Protein AF-A0AAW2QSK2-F1 (afdb_monomer)

InterPro domains:
  IPR001764 Glycoside hydrolase, family 3, N-terminal [PF00933] (17-84)
  IPR001764 Glycoside hydrolase, family 3, N-terminal [PR00133] (34-50)
  IPR001764 Glycoside hydrolase, family 3, N-terminal [PR00133] (58-77)
  IPR017853 Glycoside hydrolase superfamily [SSF51445] (13-89)
  IPR036962 Glycoside hydrolase, family 3, N-terminal domain superfamily [G3DSA:3.20.20.300] (2-136)
  IPR051915 Cellulose Degradation Glycosyl Hydrolase 3 [PTHR30620] (4-136)

Nearest PDB structures (foldseek):
  6jgo-assembly1_A  TM=9.204E-01  e=2.085E-09  Hordeum vulgare subsp. vulgare
  6lbv-assembly1_A  TM=9.121E-01  e=2.223E-09  Hordeum vulgare subsp. vulgare
  6jg2-assembly1_A  TM=9.121E-01  e=2.694E-09  Hordeum vulgare subsp. vulgare
  6l1j-assembly1_A  TM=9.221E-01  e=5.454E-09  Hordeum vulgare subsp. vulgare
  5m6g-assembly1_A  TM=8.898E-01  e=5.844E-08  Saccharopolyspora erythraea D

Structure (mmCIF, N/CA/C/O backbone):
data_AF-A0AAW2QSK2-F1
#
_entry.id   AF-A0AAW2QSK2-F1
#
loop_
_atom_site.group_PDB
_atom_site.id
_atom_site.type_symbol
_atom_site.label_atom_id
_atom_site.label_alt_id
_atom_site.label_comp_id
_atom_site.label_asym_id
_atom_site.label_entity_id
_atom_site.label_seq_id
_atom_site.pdbx_PDB_ins_code
_atom_site.Cartn_x
_atom_site.Cartn_y
_atom_site.Cartn_z
_atom_site.occupancy
_atom_site.B_iso_or_equiv
_atom_site.auth_seq_id
_atom_site.auth_comp_id
_atom_site.auth_asym_id
_atom_site.auth_atom_id
_atom_site.pdbx_PDB_model_num
ATOM 1 N N . GLU A 1 1 ? 16.208 -9.896 9.931 1.00 27.80 1 GLU A N 1
ATOM 2 C CA . GLU A 1 1 ? 15.020 -9.063 10.198 1.00 27.80 1 GLU A CA 1
ATOM 3 C C . GLU A 1 1 ? 15.135 -7.826 9.311 1.00 27.80 1 GLU A C 1
ATOM 5 O O . GLU A 1 1 ? 16.105 -7.095 9.453 1.00 27.80 1 GLU A O 1
ATOM 10 N N . SER A 1 2 ? 14.300 -7.690 8.275 1.00 33.09 2 SER A N 1
ATOM 11 C CA . SER A 1 2 ? 14.409 -6.586 7.307 1.00 33.09 2 SER A CA 1
ATOM 12 C C . SER A 1 2 ? 13.851 -5.306 7.929 1.00 33.09 2 SER A C 1
ATOM 14 O O . SER A 1 2 ? 12.651 -5.226 8.189 1.00 33.09 2 SER A O 1
ATOM 16 N N . THR A 1 3 ? 14.699 -4.303 8.134 1.00 43.12 3 THR A N 1
ATOM 17 C CA . THR A 1 3 ? 14.392 -2.978 8.714 1.00 43.12 3 THR A CA 1
ATOM 18 C C . THR A 1 3 ? 13.518 -2.077 7.822 1.00 43.12 3 THR A C 1
ATOM 20 O O . THR A 1 3 ? 13.499 -0.862 7.992 1.00 43.12 3 THR A O 1
ATOM 23 N N . GLU A 1 4 ? 12.828 -2.658 6.843 1.00 50.03 4 GLU A N 1
ATOM 24 C CA . GLU A 1 4 ? 12.047 -1.968 5.802 1.00 50.03 4 GLU A CA 1
ATOM 25 C C . GLU A 1 4 ? 10.538 -2.008 6.056 1.00 50.03 4 GLU A C 1
ATOM 27 O O . GLU A 1 4 ? 9.769 -1.363 5.354 1.00 50.03 4 GLU A O 1
ATOM 32 N N . ARG A 1 5 ? 10.108 -2.789 7.050 1.00 55.19 5 ARG A N 1
ATOM 33 C CA . ARG A 1 5 ? 8.699 -3.019 7.365 1.00 55.19 5 ARG A CA 1
ATOM 34 C C . ARG A 1 5 ? 8.312 -2.189 8.582 1.00 55.19 5 ARG A C 1
ATOM 36 O O . ARG A 1 5 ? 8.619 -2.581 9.706 1.00 55.19 5 ARG A O 1
ATOM 43 N N . GLY A 1 6 ? 7.656 -1.051 8.373 1.00 53.38 6 GLY A N 1
ATOM 44 C CA . GLY A 1 6 ? 7.002 -0.305 9.448 1.00 53.38 6 GLY A CA 1
ATOM 45 C C . GLY A 1 6 ? 5.566 -0.773 9.686 1.00 53.38 6 GLY A C 1
ATOM 46 O O . GLY A 1 6 ? 4.867 -1.193 8.760 1.00 53.38 6 GLY A O 1
ATOM 47 N N . GLY A 1 7 ? 5.132 -0.689 10.946 1.00 58.47 7 GLY A N 1
ATOM 48 C CA . GLY A 1 7 ? 3.779 -1.029 11.397 1.00 58.47 7 GLY A CA 1
ATOM 49 C C . GLY A 1 7 ? 3.680 -2.361 12.150 1.00 58.47 7 GLY A C 1
ATOM 50 O O . GLY A 1 7 ? 4.372 -3.335 11.847 1.00 58.47 7 GLY A O 1
ATOM 51 N N . SER A 1 8 ? 2.797 -2.409 13.151 1.00 69.31 8 SER A N 1
ATOM 52 C CA . SER A 1 8 ? 2.495 -3.633 13.902 1.00 69.31 8 SER A CA 1
ATOM 53 C C . SER A 1 8 ? 1.685 -4.593 13.029 1.00 69.31 8 SER A C 1
ATOM 55 O O . SER A 1 8 ? 0.480 -4.413 12.864 1.00 69.31 8 SER A O 1
ATOM 57 N N . LYS A 1 9 ? 2.349 -5.605 12.460 1.00 77.56 9 LYS A N 1
ATOM 58 C CA . LYS A 1 9 ? 1.703 -6.686 11.695 1.00 77.56 9 LYS A CA 1
ATOM 59 C C . LYS A 1 9 ? 0.804 -7.557 12.595 1.00 77.56 9 LYS A C 1
ATOM 61 O O . LYS A 1 9 ? 1.161 -7.743 13.758 1.00 77.56 9 LYS A O 1
ATOM 66 N N . PRO A 1 10 ? -0.288 -8.150 12.068 1.00 80.62 10 PRO A N 1
ATOM 67 C CA . PRO A 1 10 ? -1.148 -9.045 12.847 1.00 80.62 10 PRO A CA 1
ATOM 68 C C . PRO A 1 10 ? -0.371 -10.250 13.399 1.00 80.62 10 PRO A C 1
ATOM 70 O O . PRO A 1 10 ? -0.374 -10.515 14.597 1.00 80.62 10 PRO A O 1
ATOM 73 N N . PHE A 1 11 ? 0.319 -10.969 12.509 1.00 85.62 11 PHE A N 1
ATOM 74 C CA . PHE A 1 11 ? 1.171 -12.123 12.800 1.00 85.62 11 PHE A CA 1
ATOM 75 C C . PHE A 1 11 ? 2.048 -12.443 11.572 1.00 85.62 11 PHE A C 1
ATOM 77 O O . PHE A 1 11 ? 2.041 -11.721 10.571 1.00 85.62 11 PHE A O 1
ATOM 84 N N . GLU A 1 12 ? 2.868 -13.491 11.650 1.00 84.62 12 GLU A N 1
ATOM 85 C CA . GLU A 1 12 ? 3.751 -13.901 10.554 1.00 84.62 12 GLU A CA 1
ATOM 86 C C . GLU A 1 12 ? 2.973 -14.479 9.360 1.00 84.62 12 GLU A C 1
ATOM 88 O O . GLU A 1 12 ? 2.055 -15.270 9.532 1.00 84.62 12 GLU A O 1
ATOM 93 N N . ASN A 1 13 ? 3.355 -14.102 8.135 1.00 85.69 13 ASN A N 1
ATOM 94 C CA . ASN A 1 13 ? 2.694 -14.526 6.892 1.00 85.69 13 ASN A CA 1
ATOM 95 C C . ASN A 1 13 ? 1.191 -14.175 6.796 1.00 85.69 13 ASN A C 1
ATOM 97 O O . ASN A 1 13 ? 0.440 -14.848 6.090 1.00 85.69 13 ASN A O 1
ATOM 101 N N . ALA A 1 14 ? 0.761 -13.103 7.471 1.00 85.69 14 ALA A N 1
ATOM 102 C CA . ALA A 1 14 ? -0.602 -12.583 7.389 1.00 85.69 14 ALA A CA 1
ATOM 103 C C . ALA A 1 14 ? -0.971 -12.161 5.953 1.00 85.69 14 ALA A C 1
ATOM 105 O O . ALA A 1 14 ? -0.238 -11.404 5.300 1.00 85.69 14 ALA A O 1
ATOM 106 N N . LYS A 1 15 ? -2.120 -12.640 5.471 1.00 87.81 15 LYS A N 1
ATOM 107 C CA . LYS A 1 15 ? -2.696 -12.318 4.158 1.00 87.81 15 LYS A CA 1
ATOM 108 C C . LYS A 1 15 ? -3.524 -11.036 4.235 1.00 87.81 15 LYS A C 1
ATOM 110 O O . LYS A 1 15 ? -3.836 -10.549 5.317 1.00 87.81 15 LYS A O 1
ATOM 115 N N . SER A 1 16 ? -3.947 -10.508 3.086 1.00 85.00 16 SER A N 1
ATOM 116 C CA . SER A 1 16 ? -4.726 -9.260 3.022 1.00 85.00 16 SER A CA 1
ATOM 117 C C . SER A 1 16 ? -5.992 -9.278 3.888 1.00 85.00 16 SER A C 1
ATOM 119 O O . SER A 1 16 ? -6.336 -8.256 4.471 1.00 85.00 16 SER A O 1
ATOM 121 N N . ALA A 1 17 ? -6.672 -10.426 3.992 1.00 86.69 17 ALA A N 1
ATOM 122 C CA . ALA A 1 17 ? -7.870 -10.570 4.821 1.00 86.69 17 ALA A CA 1
ATOM 123 C C . ALA A 1 17 ? -7.563 -10.409 6.319 1.00 86.69 17 ALA A C 1
ATOM 125 O O . ALA A 1 17 ? -8.265 -9.678 7.004 1.00 86.69 17 ALA A O 1
ATOM 126 N N . ASP A 1 18 ? -6.460 -10.991 6.798 1.00 89.19 18 ASP A N 1
ATOM 127 C CA . ASP A 1 18 ? -6.052 -10.896 8.205 1.00 89.19 18 ASP A CA 1
ATOM 128 C C . ASP A 1 18 ? -5.717 -9.447 8.600 1.00 89.19 18 ASP A C 1
ATOM 130 O O . ASP A 1 18 ? -6.012 -8.992 9.706 1.00 89.19 18 ASP A O 1
ATOM 134 N N . TRP A 1 19 ? -5.115 -8.695 7.672 1.00 87.44 19 TRP A N 1
ATOM 135 C CA . TRP A 1 19 ? -4.877 -7.262 7.841 1.00 87.44 19 TRP A CA 1
ATOM 136 C C . TRP A 1 19 ? -6.182 -6.465 7.887 1.00 87.44 19 TRP A C 1
ATOM 138 O O . TRP A 1 19 ? -6.308 -5.569 8.722 1.00 87.44 19 TRP A O 1
ATOM 148 N N . ALA A 1 20 ? -7.145 -6.787 7.020 1.00 86.75 20 ALA A N 1
ATOM 149 C CA . ALA A 1 20 ? -8.450 -6.134 7.010 1.00 86.75 20 ALA A CA 1
ATOM 150 C C . ALA A 1 20 ? -9.205 -6.372 8.325 1.00 86.75 20 ALA A C 1
ATOM 152 O O . ALA A 1 20 ? -9.654 -5.407 8.936 1.00 86.75 20 ALA A O 1
ATOM 153 N N . ASP A 1 21 ? -9.246 -7.614 8.814 1.00 89.62 21 ASP A N 1
ATOM 154 C CA . ASP A 1 21 ? -9.919 -7.967 10.069 1.00 89.62 21 ASP A CA 1
ATOM 155 C C . ASP A 1 21 ? -9.300 -7.243 11.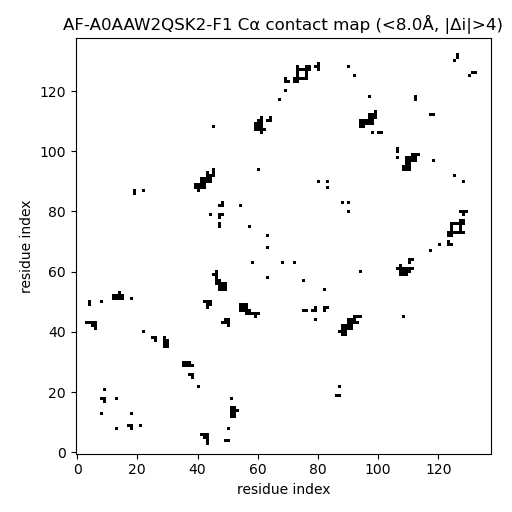277 1.00 89.62 21 ASP A C 1
ATOM 157 O O . ASP A 1 21 ? -10.013 -6.725 12.141 1.00 89.62 21 ASP A O 1
ATOM 161 N N . MET A 1 22 ? -7.966 -7.148 11.324 1.00 89.88 22 MET A N 1
ATOM 162 C CA . MET A 1 22 ? -7.259 -6.392 12.363 1.00 89.88 22 MET A CA 1
ATOM 163 C C . MET A 1 22 ? -7.629 -4.900 12.329 1.00 89.88 22 MET A C 1
ATOM 165 O O . MET A 1 22 ? -7.931 -4.309 13.370 1.00 89.88 22 MET A O 1
ATOM 169 N N . ILE A 1 23 ? -7.602 -4.284 11.143 1.00 88.00 23 ILE A N 1
ATOM 170 C CA . ILE A 1 23 ? -7.904 -2.857 10.970 1.00 88.0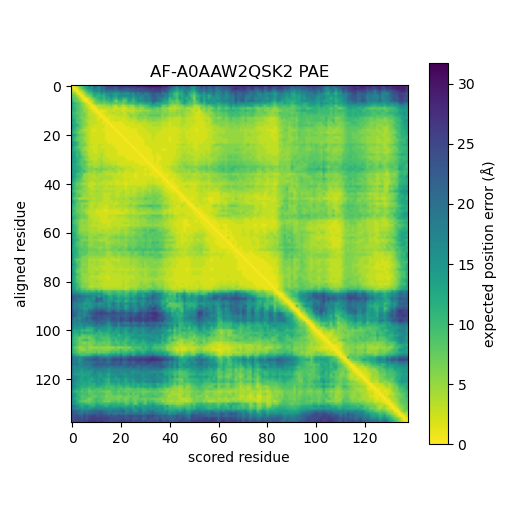0 23 ILE A CA 1
ATOM 171 C C . ILE A 1 23 ? -9.373 -2.577 11.297 1.00 88.00 23 ILE A C 1
ATOM 173 O O . ILE A 1 23 ? -9.654 -1.613 12.007 1.00 88.00 23 ILE A O 1
ATOM 177 N N . ASP A 1 24 ? -10.297 -3.430 10.856 1.00 89.50 24 ASP A N 1
ATOM 178 C CA . ASP A 1 24 ? -11.724 -3.317 11.163 1.00 89.50 24 ASP A CA 1
ATOM 179 C C . ASP A 1 24 ? -11.979 -3.413 12.675 1.00 89.50 24 ASP A C 1
ATOM 181 O O . ASP A 1 24 ? -12.782 -2.651 13.221 1.00 89.50 24 ASP A O 1
ATOM 185 N N . GLY A 1 25 ? -11.240 -4.274 13.383 1.00 91.31 25 GLY A N 1
ATOM 186 C CA . GLY A 1 25 ? -11.257 -4.339 14.845 1.00 91.31 25 GLY A CA 1
ATOM 187 C C . GLY A 1 25 ? -10.841 -3.019 15.503 1.00 91.31 25 GLY A C 1
ATOM 188 O O . GLY A 1 25 ? -11.538 -2.521 16.393 1.00 91.31 25 GLY A O 1
ATOM 189 N N . PHE A 1 26 ? -9.748 -2.408 15.037 1.00 90.31 26 PHE A N 1
ATOM 190 C CA . PHE A 1 26 ? -9.303 -1.108 15.545 1.00 90.31 26 PHE A CA 1
ATOM 191 C C . PHE A 1 26 ? -10.280 0.024 15.211 1.00 90.31 26 PHE A C 1
ATOM 193 O O . PHE A 1 26 ? -10.550 0.870 16.066 1.00 90.31 26 PHE A O 1
ATOM 200 N N . GLN A 1 27 ? -10.846 0.033 14.002 1.00 91.00 27 GLN A N 1
ATOM 201 C CA . GLN A 1 27 ? -11.853 1.018 13.604 1.00 91.00 27 GLN A CA 1
ATOM 202 C C . GLN A 1 27 ? -13.102 0.913 14.470 1.00 91.00 27 GLN A C 1
ATOM 204 O O . GLN A 1 27 ? -13.596 1.925 14.964 1.00 91.00 27 GLN A O 1
ATOM 209 N N . LYS A 1 28 ? -13.593 -0.306 14.713 1.00 93.19 28 LYS A N 1
ATOM 210 C CA . LYS A 1 28 ? -14.756 -0.528 15.573 1.00 93.19 28 LYS A CA 1
ATOM 211 C C . LYS A 1 28 ? -14.514 0.006 16.986 1.00 93.19 28 LYS A C 1
ATOM 213 O O . LYS A 1 28 ? -15.344 0.752 17.496 1.00 93.19 28 LYS A O 1
ATOM 218 N N . ALA A 1 29 ? -13.359 -0.299 17.575 1.00 93.31 29 ALA A N 1
ATOM 219 C CA . ALA A 1 29 ? -12.995 0.212 18.895 1.00 93.31 29 ALA A CA 1
ATOM 220 C C . ALA A 1 29 ? -12.914 1.752 18.929 1.00 93.31 29 ALA A C 1
ATOM 222 O O . ALA A 1 29 ? -13.346 2.378 19.895 1.00 93.31 29 ALA A O 1
ATOM 223 N N . ALA A 1 30 ? -12.406 2.383 17.865 1.00 92.69 30 ALA A N 1
ATOM 224 C CA . ALA A 1 30 ? -12.355 3.841 17.757 1.00 92.69 30 ALA A CA 1
ATOM 225 C C . ALA A 1 30 ? -13.757 4.477 17.675 1.00 92.69 30 ALA A C 1
ATOM 227 O O . ALA A 1 30 ? -14.023 5.503 18.312 1.00 92.69 30 ALA A O 1
ATOM 228 N N . LEU A 1 31 ? -14.677 3.839 16.946 1.00 94.25 31 LEU A N 1
ATOM 229 C CA . LEU A 1 31 ? -16.064 4.287 16.806 1.00 94.25 31 LEU A CA 1
ATOM 230 C C . LEU A 1 31 ? -16.883 4.138 18.099 1.00 94.25 31 LEU A C 1
ATOM 232 O O . LEU A 1 31 ? -17.840 4.881 18.294 1.00 94.25 31 LEU A O 1
ATOM 236 N N . GLU A 1 32 ? -16.494 3.233 18.999 1.00 96.00 32 GLU A N 1
ATOM 237 C CA . GLU A 1 32 ? -17.120 3.058 20.319 1.00 96.00 32 GLU A CA 1
ATOM 238 C C . GLU A 1 32 ? -16.713 4.146 21.336 1.00 96.00 32 GLU A C 1
ATOM 240 O O . GLU A 1 32 ? -17.300 4.252 22.415 1.00 96.00 32 GLU A O 1
ATOM 245 N N . THR A 1 33 ? -15.727 4.993 21.014 1.00 95.69 33 THR A N 1
ATOM 246 C CA . THR A 1 33 ? -15.348 6.122 21.876 1.00 95.69 33 THR A CA 1
ATOM 247 C C . THR A 1 33 ? -16.447 7.187 21.928 1.00 95.69 33 THR A C 1
ATOM 249 O O . THR A 1 33 ? -17.256 7.322 21.015 1.00 95.69 33 THR A O 1
ATOM 252 N N . ARG A 1 34 ? -16.436 8.037 22.966 1.00 96.88 34 ARG A N 1
ATOM 253 C CA . ARG A 1 34 ? -17.427 9.119 23.161 1.00 96.88 34 ARG A CA 1
ATOM 254 C C . ARG A 1 34 ? -17.671 9.983 21.914 1.00 96.88 34 ARG A C 1
ATOM 256 O O . ARG A 1 34 ? -18.773 10.490 21.741 1.00 96.88 34 ARG A O 1
ATOM 263 N N . LEU A 1 35 ? -16.629 10.222 21.114 1.00 95.56 35 LEU A N 1
ATOM 264 C CA . LEU A 1 35 ? -16.700 11.063 19.916 1.00 95.56 35 LEU A CA 1
ATOM 265 C C . LEU A 1 35 ? -16.826 10.261 18.615 1.00 95.56 35 LEU A C 1
ATOM 267 O O . LEU A 1 35 ? -17.102 10.867 17.585 1.00 95.56 35 LEU A O 1
ATOM 271 N N . GLY A 1 36 ? -16.606 8.943 18.647 1.00 94.06 36 GLY A N 1
ATOM 272 C CA . GLY A 1 36 ? -16.678 8.081 17.468 1.00 94.06 36 GLY A CA 1
ATOM 273 C C . GLY A 1 36 ? -15.771 8.523 16.316 1.00 94.06 36 GLY A C 1
ATOM 274 O O . GLY A 1 36 ? -16.173 8.450 15.158 1.00 94.06 36 GLY A O 1
ATOM 275 N N . ILE A 1 37 ? -14.577 9.045 16.614 1.00 92.38 37 ILE A N 1
ATOM 276 C CA . ILE A 1 37 ? -13.650 9.532 15.582 1.00 92.38 37 ILE A CA 1
ATOM 277 C C . ILE A 1 37 ? -12.909 8.325 14.983 1.00 92.38 37 ILE A C 1
ATOM 279 O O . ILE A 1 37 ? -12.235 7.619 15.736 1.00 92.38 37 ILE A O 1
ATOM 283 N N . PRO A 1 38 ? -12.996 8.080 13.662 1.00 89.50 38 PRO A N 1
ATOM 284 C CA . PRO A 1 38 ? -12.293 6.974 13.022 1.00 89.50 38 PRO A CA 1
ATOM 285 C C . PRO A 1 38 ? -10.782 7.211 13.020 1.00 89.50 38 PRO A C 1
ATOM 287 O O . PRO A 1 38 ? -10.309 8.349 12.964 1.00 89.50 38 PRO A O 1
ATOM 290 N N . ILE A 1 39 ? -10.017 6.123 13.042 1.00 88.31 39 ILE A N 1
ATOM 291 C CA . ILE A 1 39 ? -8.557 6.194 12.966 1.00 88.31 39 ILE A CA 1
ATOM 292 C C . ILE A 1 39 ? -8.084 6.128 11.515 1.00 88.31 39 ILE A C 1
ATOM 294 O O . ILE A 1 39 ? -8.783 5.642 10.628 1.00 88.31 39 ILE A O 1
ATOM 298 N N . ILE A 1 40 ? -6.857 6.577 11.278 1.00 84.62 40 ILE A N 1
ATOM 299 C CA . ILE A 1 40 ? -6.135 6.310 10.035 1.00 84.62 40 ILE A CA 1
ATOM 300 C C . ILE A 1 40 ? -5.024 5.330 10.388 1.00 84.62 40 ILE A C 1
ATOM 302 O O . ILE A 1 40 ? -4.172 5.633 11.221 1.00 84.62 40 ILE A O 1
ATOM 306 N N . TYR A 1 41 ? -5.047 4.150 9.774 1.00 82.69 41 TYR A N 1
ATOM 307 C CA . TYR A 1 41 ? -3.969 3.177 9.908 1.00 82.69 41 TYR A CA 1
ATOM 308 C C . TYR A 1 41 ? -2.964 3.415 8.777 1.00 82.69 41 TYR A C 1
ATOM 310 O O . TYR A 1 41 ? -3.380 3.562 7.634 1.00 82.69 41 TYR A O 1
ATOM 318 N N . GLY A 1 42 ? -1.668 3.494 9.072 1.00 81.56 42 GLY A N 1
ATOM 319 C CA . GLY A 1 42 ? -0.620 3.712 8.069 1.00 81.56 42 GLY A CA 1
ATOM 320 C C . GLY A 1 42 ? 0.232 2.464 7.856 1.00 81.56 42 GLY A C 1
ATOM 321 O O . GLY A 1 42 ? 0.519 1.757 8.821 1.00 81.56 42 GLY A O 1
ATOM 322 N N . VAL A 1 43 ? 0.649 2.200 6.614 1.00 78.62 43 VAL A N 1
ATOM 323 C CA . VAL A 1 43 ? 1.685 1.193 6.306 1.00 78.62 43 VAL A CA 1
ATOM 324 C C . VAL A 1 43 ? 2.714 1.726 5.324 1.00 78.62 43 VAL A C 1
ATOM 326 O O . VAL A 1 43 ? 2.413 2.557 4.461 1.00 78.62 43 VAL A O 1
ATOM 329 N N . ASP A 1 44 ? 3.911 1.159 5.421 1.00 78.50 44 ASP A N 1
ATOM 330 C CA . ASP A 1 44 ? 5.026 1.432 4.524 1.00 78.50 44 ASP A CA 1
ATOM 331 C C . ASP A 1 44 ? 4.925 0.566 3.260 1.00 78.50 44 ASP A C 1
ATOM 333 O O . ASP A 1 44 ? 5.564 -0.477 3.142 1.00 78.50 44 ASP A O 1
ATOM 337 N N . ALA A 1 45 ? 4.122 0.987 2.280 1.00 79.81 45 ALA A N 1
ATOM 338 C CA . ALA A 1 45 ? 4.032 0.328 0.971 1.00 79.81 45 ALA A CA 1
ATOM 339 C C . ALA A 1 45 ? 5.081 0.879 -0.022 1.00 79.81 45 ALA A C 1
ATOM 341 O O . ALA A 1 45 ? 4.751 1.456 -1.055 1.00 79.81 45 ALA A O 1
ATOM 342 N N . VAL A 1 46 ? 6.370 0.726 0.309 1.00 79.62 46 VAL A N 1
ATOM 343 C CA . VAL A 1 46 ? 7.493 1.396 -0.388 1.00 79.62 46 VAL A CA 1
ATOM 344 C C . VAL A 1 46 ? 7.874 0.796 -1.749 1.00 79.62 46 VAL A C 1
ATOM 346 O O . VAL A 1 46 ? 8.589 1.430 -2.518 1.00 79.62 46 VAL A O 1
ATOM 349 N N . HIS A 1 47 ? 7.409 -0.415 -2.060 1.00 85.94 47 HIS A N 1
ATOM 350 C CA . HIS A 1 47 ? 7.656 -1.104 -3.335 1.00 85.94 47 HIS A CA 1
ATOM 351 C C . HIS A 1 47 ? 6.559 -2.148 -3.621 1.00 85.94 47 HIS A C 1
ATOM 353 O O . HIS A 1 47 ? 6.823 -3.311 -3.924 1.00 85.94 47 HIS A O 1
ATOM 359 N N . GLY A 1 48 ? 5.301 -1.724 -3.468 1.00 81.69 48 GLY A N 1
ATOM 360 C CA . GLY A 1 48 ? 4.127 -2.600 -3.383 1.00 81.69 48 GLY A CA 1
ATOM 361 C C . GLY A 1 48 ? 3.661 -2.780 -1.938 1.00 81.69 48 GLY A C 1
ATOM 362 O O . GLY A 1 48 ? 4.286 -2.241 -1.012 1.00 81.69 48 GLY A O 1
ATOM 363 N N . ASN A 1 49 ? 2.583 -3.547 -1.725 1.00 84.12 49 ASN A N 1
ATOM 364 C CA . ASN A 1 49 ? 2.053 -3.854 -0.389 1.00 84.12 49 ASN A CA 1
ATOM 365 C C . ASN A 1 49 ? 2.926 -4.902 0.330 1.00 84.12 49 ASN A C 1
ATOM 367 O O . ASN A 1 49 ? 2.489 -5.986 0.710 1.00 84.12 49 ASN A O 1
ATOM 371 N N . ASN A 1 50 ? 4.206 -4.571 0.485 1.00 78.88 50 ASN A N 1
ATOM 372 C CA . ASN A 1 50 ? 5.278 -5.489 0.850 1.00 78.88 50 ASN A CA 1
ATOM 373 C C . ASN A 1 50 ? 5.082 -6.146 2.223 1.00 78.88 50 ASN A C 1
ATOM 375 O O . ASN A 1 50 ? 5.599 -7.242 2.450 1.00 78.88 50 ASN A O 1
ATOM 379 N N . ASN A 1 51 ? 4.298 -5.521 3.107 1.00 80.12 51 ASN A N 1
ATOM 380 C CA . ASN A 1 51 ? 3.937 -6.036 4.423 1.00 80.12 51 ASN A CA 1
ATOM 381 C C . ASN A 1 51 ? 2.975 -7.230 4.381 1.00 80.12 51 ASN A C 1
ATOM 383 O O . ASN A 1 51 ? 2.988 -8.044 5.309 1.00 80.12 51 ASN A O 1
ATOM 387 N N . VAL A 1 52 ? 2.186 -7.364 3.317 1.00 84.62 52 VAL A N 1
ATOM 388 C CA . VAL A 1 52 ? 1.206 -8.437 3.156 1.00 84.62 52 VAL A CA 1
ATOM 389 C C . VAL A 1 52 ? 1.846 -9.656 2.499 1.00 84.62 52 VAL A C 1
ATOM 391 O O . VAL A 1 52 ? 2.532 -9.566 1.480 1.00 84.62 52 VAL A O 1
ATOM 394 N N . TYR A 1 53 ? 1.601 -10.831 3.074 1.00 85.94 53 TYR A N 1
ATOM 395 C CA . TYR A 1 53 ? 2.090 -12.079 2.510 1.00 85.94 53 TYR A CA 1
ATOM 396 C C . TYR A 1 53 ? 1.381 -12.407 1.193 1.00 85.94 53 TYR A C 1
ATOM 398 O O . TYR A 1 53 ? 0.151 -12.458 1.131 1.00 85.94 53 TYR A O 1
ATOM 406 N N . GLY A 1 54 ? 2.169 -12.667 0.149 1.00 85.44 54 GLY A N 1
ATOM 407 C CA . GLY A 1 54 ? 1.667 -12.972 -1.193 1.00 85.44 54 GLY A CA 1
ATOM 408 C C . GLY A 1 54 ? 1.301 -11.749 -2.039 1.00 85.44 54 GLY A C 1
ATOM 409 O O . GLY A 1 54 ? 0.795 -11.934 -3.142 1.00 85.44 54 GLY A O 1
ATOM 410 N N . ALA A 1 55 ? 1.554 -10.528 -1.556 1.00 87.50 55 ALA A N 1
ATOM 411 C CA . ALA A 1 55 ? 1.404 -9.314 -2.353 1.00 87.50 55 ALA A CA 1
ATOM 412 C C . ALA A 1 55 ? 2.476 -9.201 -3.447 1.00 87.50 55 ALA A C 1
ATOM 414 O O . ALA A 1 55 ? 3.561 -9.788 -3.344 1.00 87.50 55 ALA A O 1
ATOM 415 N N . THR A 1 56 ? 2.183 -8.416 -4.484 1.00 89.06 56 THR A N 1
ATOM 416 C CA . THR A 1 56 ? 3.150 -8.138 -5.547 1.00 89.06 56 THR A CA 1
ATOM 417 C C . THR A 1 56 ? 4.274 -7.260 -5.007 1.00 89.06 56 THR A C 1
ATOM 419 O O . THR A 1 56 ? 4.038 -6.196 -4.437 1.00 89.06 56 THR A O 1
ATOM 422 N N . ILE A 1 57 ? 5.518 -7.692 -5.220 1.00 89.25 57 ILE A N 1
ATOM 423 C CA . ILE A 1 57 ? 6.712 -6.939 -4.832 1.00 89.25 57 ILE A CA 1
ATOM 424 C C . ILE A 1 57 ? 7.360 -6.356 -6.085 1.00 89.25 57 ILE A C 1
ATOM 426 O O . ILE A 1 57 ? 7.810 -7.093 -6.965 1.00 89.25 57 ILE A O 1
ATOM 430 N N . PHE A 1 58 ? 7.411 -5.030 -6.162 1.00 89.62 58 PHE A N 1
ATOM 431 C CA . PHE A 1 58 ? 8.043 -4.306 -7.260 1.00 89.62 58 PHE A CA 1
ATOM 432 C C . PHE A 1 58 ? 9.535 -4.058 -6.982 1.00 89.62 58 PHE A C 1
ATOM 434 O O . PHE A 1 58 ? 9.983 -4.131 -5.830 1.00 89.62 58 PHE A O 1
ATOM 441 N N . PRO A 1 59 ? 10.333 -3.746 -8.022 1.00 88.94 59 PRO A N 1
ATOM 442 C CA . PRO A 1 59 ? 11.686 -3.244 -7.825 1.00 88.94 59 PRO A CA 1
ATOM 443 C C . PRO A 1 59 ? 11.686 -2.005 -6.923 1.00 88.94 59 PRO A C 1
ATOM 445 O O . PRO A 1 59 ? 10.810 -1.151 -7.042 1.00 88.94 59 PRO A O 1
ATOM 448 N N . HIS A 1 60 ? 12.695 -1.880 -6.060 1.00 84.88 60 HIS A N 1
ATOM 449 C CA . HIS A 1 60 ? 12.893 -0.658 -5.281 1.00 84.88 60 HIS A CA 1
ATOM 450 C C . HIS A 1 60 ? 13.150 0.562 -6.182 1.00 84.88 60 HIS A C 1
ATOM 452 O O . HIS A 1 60 ? 13.546 0.441 -7.348 1.00 84.88 60 HIS A O 1
ATOM 458 N N . ASN A 1 61 ? 12.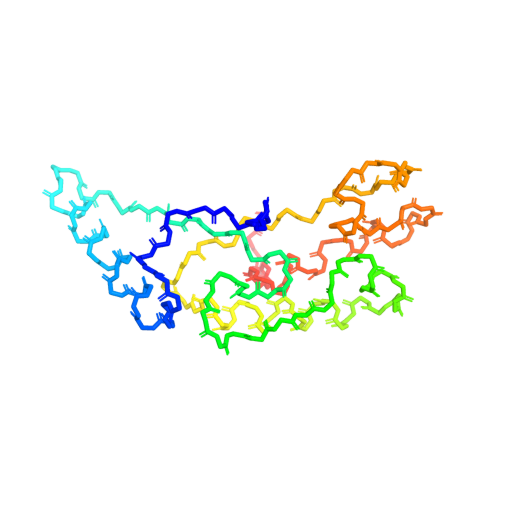957 1.753 -5.613 1.00 80.44 61 ASN A N 1
ATOM 459 C CA . ASN A 1 61 ? 12.942 3.034 -6.320 1.00 80.44 61 ASN A CA 1
ATOM 460 C C . ASN A 1 61 ? 14.198 3.317 -7.154 1.00 80.44 61 ASN A C 1
ATOM 462 O O . ASN A 1 61 ? 14.085 3.935 -8.212 1.00 80.44 61 ASN A O 1
ATOM 466 N N . ILE A 1 62 ? 15.372 2.816 -6.762 1.00 81.12 62 ILE A N 1
ATOM 467 C CA . ILE A 1 62 ? 16.586 2.927 -7.588 1.00 81.12 62 ILE A CA 1
ATOM 468 C C . ILE A 1 62 ? 16.441 2.212 -8.942 1.00 81.12 62 ILE A C 1
ATOM 470 O O . ILE A 1 62 ? 16.819 2.754 -9.982 1.00 81.12 62 ILE A O 1
ATOM 474 N N . GLY A 1 63 ? 15.843 1.018 -8.944 1.00 81.94 63 GLY A N 1
ATOM 475 C CA . GLY A 1 63 ? 15.575 0.239 -10.151 1.00 81.94 63 GLY A CA 1
ATOM 476 C C . GLY A 1 63 ? 14.491 0.887 -11.004 1.00 81.94 63 GLY A C 1
ATOM 477 O O . GLY A 1 63 ? 14.642 0.987 -12.219 1.00 81.94 63 GLY A O 1
ATOM 478 N N . LEU A 1 64 ? 13.442 1.418 -10.370 1.00 80.69 64 LEU A N 1
ATOM 479 C CA . LEU A 1 64 ? 12.400 2.176 -11.065 1.00 80.69 64 LEU A CA 1
ATOM 480 C C . LEU A 1 64 ? 12.954 3.465 -11.688 1.00 80.69 64 LEU A C 1
ATOM 482 O O . LEU A 1 64 ? 12.667 3.761 -12.846 1.00 80.69 64 LEU A O 1
ATOM 486 N N . GLY A 1 65 ? 13.829 4.180 -10.980 1.00 76.69 65 GLY A N 1
ATOM 487 C CA . GLY A 1 65 ? 14.537 5.350 -11.494 1.00 76.69 65 GLY A CA 1
ATOM 488 C C . GLY A 1 65 ? 15.407 5.041 -12.714 1.00 76.69 65 GLY A C 1
ATOM 489 O O . GLY A 1 65 ? 15.484 5.852 -13.640 1.00 76.69 65 GLY A O 1
ATOM 490 N N . ALA A 1 66 ? 16.013 3.850 -12.765 1.00 81.69 66 ALA A N 1
ATOM 491 C CA . ALA A 1 66 ? 16.810 3.407 -13.907 1.00 81.69 66 ALA A CA 1
ATOM 492 C C . ALA A 1 66 ? 15.974 3.198 -15.184 1.00 81.69 66 ALA A C 1
ATOM 494 O O . ALA A 1 66 ? 16.500 3.387 -16.281 1.00 81.69 66 ALA A O 1
ATOM 495 N N . THR A 1 67 ? 14.678 2.885 -15.065 1.00 83.38 67 THR A N 1
ATOM 496 C CA . THR A 1 67 ? 13.780 2.737 -16.229 1.00 83.38 67 THR A CA 1
ATOM 497 C C . THR A 1 67 ? 13.508 4.061 -16.941 1.00 83.38 67 THR A C 1
ATOM 499 O O . THR A 1 67 ? 13.229 4.069 -18.137 1.00 83.38 67 THR A O 1
ATOM 502 N N . ARG A 1 68 ? 13.590 5.186 -16.211 1.00 80.81 68 ARG A N 1
ATOM 503 C CA . ARG A 1 68 ? 13.190 6.529 -16.672 1.00 80.81 68 ARG A CA 1
ATOM 504 C C . ARG A 1 68 ? 11.764 6.591 -17.244 1.00 80.81 68 ARG A C 1
ATOM 506 O O . ARG A 1 68 ? 11.441 7.527 -17.975 1.00 80.81 68 ARG A O 1
ATOM 513 N N . ASP A 1 69 ? 10.913 5.634 -16.882 1.00 83.44 69 ASP A N 1
ATOM 514 C CA . ASP A 1 69 ? 9.529 5.537 -17.330 1.00 83.44 69 ASP A CA 1
ATOM 515 C C . ASP A 1 69 ? 8.592 5.977 -16.201 1.00 83.44 69 ASP A C 1
ATOM 517 O O . ASP A 1 69 ? 8.291 5.242 -15.261 1.00 83.44 69 ASP A O 1
ATOM 521 N N . ALA A 1 70 ? 8.142 7.226 -16.281 1.00 79.00 70 ALA A N 1
ATOM 522 C CA . ALA A 1 70 ? 7.282 7.798 -15.256 1.00 79.00 70 ALA A CA 1
ATOM 523 C C . ALA A 1 70 ? 5.841 7.253 -15.312 1.00 79.00 70 ALA A C 1
ATOM 525 O O . ALA A 1 70 ? 5.156 7.216 -14.289 1.00 79.00 70 ALA A O 1
ATOM 526 N N . ASP A 1 71 ? 5.389 6.795 -16.483 1.00 83.44 71 ASP A N 1
ATOM 527 C CA . ASP A 1 71 ? 4.080 6.161 -16.635 1.00 83.44 71 ASP A CA 1
ATOM 528 C C . ASP A 1 71 ? 4.064 4.764 -16.017 1.00 83.44 71 ASP A C 1
ATOM 530 O O . ASP A 1 71 ? 3.067 4.373 -15.406 1.00 83.44 71 ASP A O 1
ATOM 534 N N . LEU A 1 72 ? 5.170 4.026 -16.125 1.00 84.38 72 LEU A N 1
ATOM 535 C CA . LEU A 1 72 ? 5.360 2.765 -15.413 1.00 84.38 72 LEU A CA 1
ATOM 536 C C . LEU A 1 72 ? 5.258 2.970 -13.899 1.00 84.38 72 LEU A C 1
ATOM 538 O O . LEU A 1 72 ? 4.501 2.263 -13.238 1.00 84.38 72 LEU A O 1
ATOM 542 N N . VAL A 1 73 ? 5.966 3.961 -13.354 1.00 81.75 73 VAL A N 1
ATOM 543 C CA . VAL A 1 73 ? 5.948 4.261 -11.913 1.00 81.75 73 VAL A CA 1
ATOM 544 C C . VAL A 1 73 ? 4.546 4.657 -11.435 1.00 81.75 73 VAL A C 1
ATOM 546 O O . VAL A 1 73 ? 4.096 4.187 -10.390 1.00 81.75 73 VAL A O 1
ATOM 549 N N . ARG A 1 74 ? 3.806 5.446 -12.224 1.00 81.31 74 ARG A N 1
ATOM 550 C CA . ARG A 1 74 ? 2.397 5.762 -11.939 1.00 81.31 74 ARG A CA 1
ATOM 551 C C . ARG A 1 74 ? 1.524 4.504 -11.898 1.00 81.31 74 ARG A C 1
ATOM 553 O O . ARG A 1 74 ? 0.773 4.330 -10.944 1.00 81.31 74 ARG A O 1
ATOM 560 N N . LYS A 1 75 ? 1.636 3.616 -12.894 1.00 85.69 75 LYS A N 1
ATOM 561 C CA . LYS A 1 75 ? 0.880 2.348 -12.938 1.00 85.69 75 LYS A CA 1
ATOM 562 C C . LYS A 1 75 ? 1.203 1.444 -11.748 1.00 85.69 75 LYS A C 1
ATOM 564 O O . LYS A 1 75 ? 0.308 0.804 -11.209 1.00 85.69 75 LYS A O 1
ATOM 569 N N . ILE A 1 76 ? 2.463 1.404 -11.315 1.00 85.62 76 ILE A N 1
ATOM 570 C CA . ILE A 1 76 ? 2.869 0.680 -10.103 1.00 85.62 76 ILE A CA 1
ATOM 571 C C . ILE A 1 76 ? 2.172 1.267 -8.870 1.00 85.62 76 ILE A C 1
ATOM 573 O O . ILE A 1 76 ? 1.666 0.511 -8.041 1.00 85.62 76 ILE A O 1
ATOM 577 N N . GLY A 1 77 ? 2.081 2.597 -8.777 1.00 80.88 77 GLY A N 1
ATOM 578 C CA . GLY A 1 77 ? 1.290 3.277 -7.750 1.00 80.88 77 GLY A CA 1
ATOM 579 C C . GLY A 1 77 ? -0.187 2.871 -7.778 1.00 80.88 77 GLY A C 1
ATOM 580 O O . GLY A 1 77 ? -0.743 2.539 -6.738 1.00 80.88 77 GLY A O 1
ATOM 581 N N . GLU A 1 78 ? -0.801 2.803 -8.961 1.00 84.12 78 GLU A N 1
ATOM 582 C CA . GLU A 1 78 ? -2.199 2.370 -9.126 1.00 84.12 78 GLU A CA 1
ATOM 583 C C . GLU A 1 78 ? -2.413 0.920 -8.668 1.00 84.12 78 GLU A C 1
ATOM 585 O O . GLU A 1 78 ? -3.354 0.636 -7.929 1.00 84.12 78 GLU A O 1
ATOM 590 N N . VAL A 1 79 ? -1.524 -0.003 -9.051 1.00 87.50 79 VAL A N 1
ATOM 591 C CA . VAL A 1 79 ? -1.593 -1.405 -8.603 1.00 87.50 79 VAL A CA 1
ATOM 592 C C . VAL A 1 79 ? -1.391 -1.503 -7.092 1.00 87.50 79 VAL A C 1
ATOM 594 O O . VAL A 1 79 ? -2.147 -2.198 -6.418 1.00 87.50 79 VAL A O 1
ATOM 597 N N . THR A 1 80 ? -0.432 -0.759 -6.540 1.00 84.12 80 THR A N 1
ATOM 598 C CA . THR A 1 80 ? -0.180 -0.723 -5.093 1.00 84.12 80 THR A CA 1
ATOM 599 C C . THR A 1 80 ? -1.400 -0.195 -4.332 1.00 84.12 80 THR A C 1
ATOM 601 O O . THR A 1 80 ? -1.780 -0.768 -3.314 1.00 84.12 80 THR A O 1
ATOM 604 N N . ALA A 1 81 ? -2.071 0.843 -4.841 1.00 81.38 81 ALA A N 1
ATOM 605 C CA . ALA A 1 81 ? -3.313 1.353 -4.259 1.00 81.38 81 ALA A CA 1
ATOM 606 C C . ALA A 1 81 ? -4.453 0.326 -4.311 1.00 81.38 81 ALA A C 1
ATOM 608 O O . ALA A 1 81 ? -5.223 0.205 -3.357 1.00 81.38 81 ALA A O 1
ATOM 609 N N . LEU A 1 82 ? -4.555 -0.442 -5.399 1.00 84.38 82 LEU A N 1
ATOM 610 C CA . LEU A 1 82 ? -5.529 -1.530 -5.506 1.00 84.38 82 LEU A CA 1
ATOM 611 C C . LEU A 1 82 ? -5.244 -2.657 -4.504 1.00 84.38 82 LEU A C 1
ATOM 613 O O . LEU A 1 82 ? -6.184 -3.154 -3.886 1.00 84.38 82 LEU A O 1
ATOM 617 N N . GLU A 1 83 ? -3.976 -3.028 -4.306 1.00 81.12 83 GLU A N 1
ATOM 618 C CA . GLU A 1 83 ? -3.571 -4.054 -3.333 1.00 81.12 83 GLU A CA 1
ATOM 619 C C . GLU A 1 83 ? -3.738 -3.611 -1.874 1.00 81.12 83 GLU A C 1
ATOM 621 O O . GLU A 1 83 ? -3.983 -4.448 -1.003 1.00 81.12 83 GLU A O 1
ATOM 626 N N . LEU A 1 84 ? -3.614 -2.313 -1.588 1.00 77.12 84 LEU A N 1
ATOM 627 C CA . LEU A 1 84 ? -3.948 -1.742 -0.279 1.00 77.12 84 LEU A CA 1
ATOM 628 C C . LEU A 1 84 ? -5.465 -1.708 -0.055 1.00 77.12 84 LEU A C 1
ATOM 630 O O . LEU A 1 84 ? -5.939 -1.896 1.063 1.00 77.12 84 LEU A O 1
ATOM 634 N N . GLY A 1 85 ? -6.236 -1.532 -1.128 1.00 70.81 85 GLY A N 1
ATOM 635 C CA . GLY A 1 85 ? -7.690 -1.513 -1.101 1.00 70.81 85 GLY A CA 1
ATOM 636 C C . GLY A 1 85 ? -8.278 -0.221 -0.520 1.00 70.81 85 GLY A C 1
ATOM 637 O O . GLY A 1 85 ? -7.620 0.581 0.134 1.00 70.81 85 GLY A O 1
ATOM 638 N N . ARG A 1 86 ? -9.585 -0.018 -0.739 1.00 54.38 86 ARG A N 1
ATOM 639 C CA . ARG A 1 86 ? -10.326 1.199 -0.333 1.00 54.38 86 ARG A CA 1
ATOM 640 C C . ARG A 1 86 ? -10.454 1.418 1.180 1.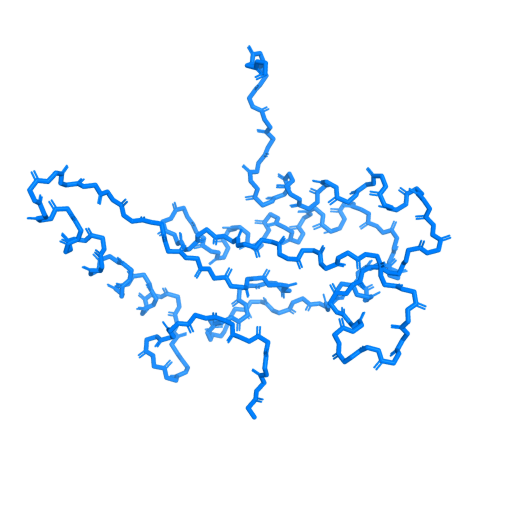00 54.38 86 ARG A C 1
ATOM 642 O O . ARG A 1 86 ? -10.807 2.518 1.590 1.00 54.38 86 ARG A O 1
ATOM 649 N N . ARG A 1 87 ? -10.264 0.368 1.982 1.00 45.34 87 ARG A N 1
ATOM 650 C CA . ARG A 1 87 ? -10.409 0.377 3.452 1.00 45.34 87 ARG A CA 1
ATOM 651 C C . ARG A 1 87 ? -9.097 0.069 4.174 1.00 45.34 87 ARG A C 1
ATOM 653 O O . ARG A 1 87 ? -9.087 -0.030 5.395 1.00 45.34 87 ARG A O 1
ATOM 660 N N . GLY A 1 88 ? -8.025 -0.144 3.415 1.00 50.69 88 GLY A N 1
ATOM 661 C CA . GLY A 1 88 ? -6.735 -0.500 3.968 1.00 50.69 88 GLY A CA 1
ATOM 662 C C . GLY A 1 88 ? -5.974 0.705 4.509 1.00 50.69 88 GLY A C 1
ATOM 663 O O . GLY A 1 88 ? -6.483 1.830 4.535 1.00 50.69 88 GLY A O 1
ATOM 664 N N . PRO A 1 89 ? -4.735 0.464 4.947 1.00 52.88 89 PRO A N 1
ATOM 665 C CA . PRO A 1 89 ? -3.868 1.503 5.449 1.00 52.88 89 PRO A CA 1
ATOM 666 C C . PRO A 1 89 ? -3.655 2.620 4.426 1.00 52.88 89 PRO A C 1
ATOM 668 O O . PRO A 1 89 ? -3.438 2.354 3.242 1.00 52.88 89 PRO A O 1
ATOM 671 N N . LEU A 1 90 ? -3.622 3.866 4.889 1.00 53.31 90 LEU A N 1
ATOM 672 C CA . LEU A 1 90 ? -3.091 4.960 4.093 1.00 53.31 90 LEU A CA 1
ATOM 673 C C . LEU A 1 90 ? -1.604 4.671 3.838 1.00 53.31 90 LEU A C 1
ATOM 675 O O . LEU A 1 90 ? -0.819 4.519 4.777 1.00 53.31 90 LEU A O 1
ATOM 679 N N . CYS A 1 91 ? -1.215 4.571 2.569 1.00 52.62 91 CYS A N 1
ATOM 680 C CA . CYS A 1 91 ? 0.190 4.473 2.197 1.00 52.62 91 CYS A CA 1
ATOM 681 C C . CYS A 1 91 ? 0.888 5.780 2.577 1.00 52.62 91 CYS A C 1
ATOM 683 O O . CYS A 1 91 ? 0.619 6.823 1.978 1.00 52.62 91 CYS A O 1
ATOM 685 N N . ILE A 1 92 ? 1.819 5.731 3.527 1.00 48.34 92 ILE A N 1
ATOM 686 C CA . ILE A 1 92 ? 2.760 6.832 3.733 1.00 48.34 92 ILE A CA 1
ATOM 687 C C . ILE A 1 92 ? 3.854 6.623 2.689 1.00 48.34 92 ILE A C 1
ATOM 689 O O . ILE A 1 92 ? 4.788 5.849 2.879 1.00 48.34 92 ILE A O 1
ATOM 693 N N . CYS A 1 93 ? 3.675 7.233 1.515 1.00 50.25 93 CYS A N 1
ATOM 694 C CA . CYS A 1 93 ? 4.626 7.131 0.414 1.00 50.25 93 CYS A CA 1
ATOM 695 C C . CYS A 1 93 ? 5.908 7.887 0.788 1.00 50.25 93 CYS A C 1
ATOM 697 O O . CYS A 1 93 ? 6.074 9.068 0.487 1.00 50.25 93 CYS A O 1
ATOM 699 N N . SER A 1 94 ? 6.825 7.198 1.467 1.00 47.94 94 SER A N 1
ATOM 700 C CA . SER A 1 94 ? 8.220 7.612 1.565 1.00 47.94 94 SER A CA 1
ATOM 701 C C . SER A 1 94 ? 8.877 7.363 0.210 1.00 47.94 94 SER A C 1
ATOM 703 O O . SER A 1 94 ? 9.636 6.413 0.022 1.00 47.94 94 SER A O 1
ATOM 705 N N . MET A 1 95 ? 8.560 8.202 -0.775 1.00 52.06 95 MET A N 1
ATOM 706 C CA . MET A 1 95 ? 9.415 8.329 -1.945 1.00 52.06 95 MET A CA 1
ATOM 707 C C . MET A 1 95 ? 10.689 9.022 -1.469 1.00 52.06 95 MET A C 1
ATOM 709 O O . MET A 1 95 ? 10.785 10.250 -1.482 1.00 52.06 95 MET A O 1
ATOM 713 N N . CYS A 1 96 ? 11.617 8.227 -0.933 1.00 53.44 96 CYS A N 1
ATOM 714 C CA . CYS A 1 96 ? 12.809 8.715 -0.265 1.00 53.44 96 CYS A CA 1
ATOM 715 C C . CYS A 1 96 ? 13.557 9.657 -1.208 1.00 53.44 96 CYS A C 1
ATOM 717 O O . CYS A 1 96 ? 14.047 9.265 -2.272 1.00 53.44 96 CYS A O 1
ATOM 719 N N . CYS A 1 97 ? 13.585 10.918 -0.795 1.00 53.38 97 CYS A N 1
ATOM 720 C CA . CYS A 1 97 ? 14.258 12.039 -1.411 1.00 53.38 97 CYS A CA 1
ATOM 721 C C . CYS A 1 97 ? 15.553 11.622 -2.111 1.00 53.38 97 CYS A C 1
ATOM 723 O O . CYS A 1 97 ? 16.433 11.060 -1.480 1.00 53.38 97 CYS A O 1
ATOM 725 N N . SER A 1 98 ? 15.675 11.954 -3.393 1.00 57.03 98 SER A N 1
ATOM 726 C CA . SER A 1 98 ? 16.915 12.305 -4.087 1.00 57.03 98 SER A CA 1
ATOM 727 C C . SER A 1 98 ? 18.228 12.132 -3.303 1.00 57.03 98 SER A C 1
ATOM 729 O O . SER A 1 98 ? 18.779 13.113 -2.796 1.00 57.03 98 SER A O 1
ATOM 731 N N . LEU A 1 99 ? 18.766 10.912 -3.229 1.00 61.47 99 LEU A N 1
ATOM 732 C CA . LEU A 1 99 ? 20.049 10.669 -2.568 1.00 61.47 99 LEU A CA 1
ATOM 733 C C . LEU A 1 99 ? 21.217 10.885 -3.527 1.00 61.47 99 LEU A C 1
ATOM 735 O O . LEU A 1 99 ? 21.180 10.495 -4.696 1.00 61.47 99 LEU A O 1
ATOM 739 N N . ARG A 1 100 ? 22.263 11.530 -3.005 1.00 63.66 100 ARG A N 1
ATOM 740 C CA . ARG A 1 100 ? 23.545 11.751 -3.695 1.00 63.66 100 ARG A CA 1
ATOM 741 C C . ARG A 1 100 ? 24.680 10.919 -3.106 1.00 63.66 100 ARG A C 1
ATOM 743 O O . ARG A 1 100 ? 25.734 10.825 -3.723 1.00 63.66 100 ARG A O 1
ATOM 750 N N . ASP A 1 101 ? 24.455 10.329 -1.936 1.00 69.94 101 ASP A N 1
ATOM 751 C CA . ASP A 1 101 ? 25.423 9.501 -1.233 1.00 69.94 101 ASP A CA 1
ATOM 752 C C . ASP A 1 101 ? 24.981 8.033 -1.266 1.00 69.94 101 ASP A C 1
ATOM 754 O O . ASP A 1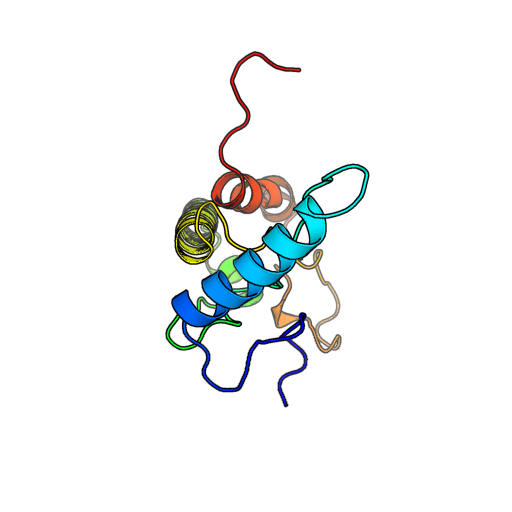 101 ? 23.955 7.659 -0.694 1.00 69.94 101 ASP A O 1
ATOM 758 N N . ALA A 1 102 ? 25.758 7.207 -1.964 1.00 70.69 102 ALA A N 1
ATOM 759 C CA . ALA A 1 102 ? 25.504 5.777 -2.099 1.00 70.69 102 ALA A CA 1
ATOM 760 C C . ALA A 1 102 ? 25.871 4.978 -0.835 1.00 70.69 102 ALA A C 1
ATOM 762 O O . ALA A 1 102 ? 25.454 3.827 -0.718 1.00 70.69 102 ALA A O 1
ATOM 763 N N . GLN A 1 103 ? 26.627 5.565 0.103 1.00 77.50 103 GLN A N 1
ATOM 764 C CA . GLN A 1 103 ? 26.993 4.915 1.366 1.00 77.50 103 GLN A CA 1
ATOM 765 C C . GLN A 1 103 ? 25.837 4.888 2.369 1.00 77.50 103 GLN A C 1
ATOM 767 O O . GLN A 1 103 ? 25.873 4.129 3.338 1.00 77.50 103 GLN A O 1
ATOM 772 N N . MET A 1 104 ? 24.792 5.688 2.144 1.00 75.75 104 MET A N 1
ATOM 773 C CA . MET A 1 104 ? 23.612 5.674 2.993 1.00 75.75 104 MET A CA 1
ATOM 774 C C . MET A 1 104 ? 22.874 4.337 2.853 1.00 75.75 104 MET A C 1
ATOM 776 O O . MET A 1 104 ? 22.462 3.955 1.760 1.00 75.75 104 MET A O 1
ATOM 780 N N . GLY A 1 105 ? 22.641 3.650 3.974 1.00 73.94 105 GLY A N 1
ATOM 781 C CA . GLY A 1 105 ? 22.070 2.295 4.004 1.00 73.94 105 GLY A CA 1
ATOM 782 C C . GLY A 1 105 ? 20.648 2.143 3.447 1.00 73.94 105 GLY A C 1
ATOM 783 O O . GLY A 1 105 ? 20.171 1.023 3.363 1.00 73.94 105 GLY A O 1
ATOM 784 N N . LYS A 1 106 ? 19.984 3.238 3.054 1.00 72.44 106 LYS A N 1
ATOM 785 C CA . LYS A 1 106 ? 18.663 3.262 2.398 1.00 72.44 106 LYS A CA 1
ATOM 786 C C . LYS A 1 106 ? 18.723 3.787 0.957 1.00 72.44 106 LYS A C 1
ATOM 788 O O . LYS A 1 106 ? 17.713 4.214 0.410 1.00 72.44 106 LYS A O 1
ATOM 793 N N . CYS A 1 107 ? 19.898 3.775 0.322 1.00 74.75 107 CYS A N 1
ATOM 794 C CA . CYS A 1 107 ? 20.089 4.331 -1.023 1.00 74.75 107 CYS A CA 1
ATOM 795 C C . CYS A 1 107 ? 19.180 3.710 -2.098 1.00 74.75 107 CYS A C 1
ATOM 797 O O . CYS A 1 107 ? 18.813 4.382 -3.061 1.00 74.75 107 CYS A O 1
ATOM 799 N N . TYR A 1 108 ? 18.765 2.457 -1.912 1.00 73.75 108 TYR A N 1
ATOM 800 C CA 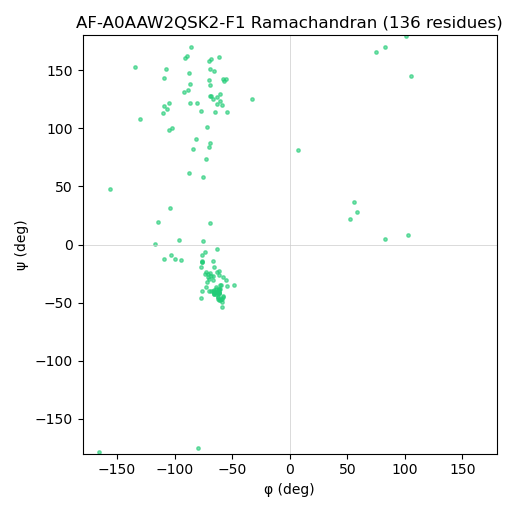. TYR A 1 108 ? 17.850 1.750 -2.807 1.00 73.75 108 TYR A CA 1
ATOM 801 C C . TYR A 1 108 ? 16.399 2.251 -2.721 1.00 73.75 108 TYR A C 1
ATOM 803 O O . TYR A 1 108 ? 15.663 2.123 -3.701 1.00 73.75 108 TYR A O 1
ATOM 811 N N . GLU A 1 109 ? 15.992 2.862 -1.601 1.00 74.38 109 GLU A N 1
ATOM 812 C CA . GLU A 1 109 ? 14.671 3.488 -1.435 1.00 74.38 109 GLU A CA 1
ATOM 813 C C . GLU A 1 109 ? 14.558 4.814 -2.208 1.00 74.38 109 GLU A C 1
ATOM 815 O O . GLU A 1 109 ? 13.467 5.376 -2.302 1.00 74.38 109 GLU A O 1
ATOM 820 N N . SER A 1 110 ? 15.646 5.307 -2.808 1.00 70.62 110 SER A N 1
ATOM 821 C CA . SER A 1 110 ? 15.672 6.581 -3.526 1.00 70.62 110 SER A CA 1
ATOM 822 C C . SER A 1 110 ? 15.761 6.449 -5.035 1.00 70.62 110 SER A C 1
ATOM 824 O O . SER A 1 110 ? 16.383 5.546 -5.590 1.00 70.62 110 SER A O 1
ATOM 826 N N . ILE A 1 111 ? 15.205 7.453 -5.706 1.00 69.31 111 ILE A N 1
ATOM 827 C CA . ILE A 1 111 ? 15.428 7.709 -7.126 1.00 69.31 111 ILE A CA 1
ATOM 828 C C . ILE A 1 111 ? 16.688 8.584 -7.239 1.00 69.31 111 ILE A C 1
ATOM 830 O O . ILE A 1 111 ? 16.752 9.664 -6.649 1.00 69.31 111 ILE A O 1
ATOM 834 N N . ILE A 1 112 ? 17.719 8.131 -7.962 1.00 58.31 112 ILE A N 1
ATOM 835 C CA . ILE A 1 112 ? 18.986 8.876 -8.104 1.00 58.31 112 ILE A CA 1
ATOM 836 C C . ILE A 1 112 ? 18.727 10.241 -8.759 1.00 58.31 112 ILE A C 1
ATOM 838 O O . ILE A 1 112 ? 18.230 10.329 -9.883 1.00 58.31 112 ILE A O 1
ATOM 842 N N . ALA A 1 113 ? 19.128 11.317 -8.081 1.00 55.47 113 ALA A N 1
ATOM 843 C CA . ALA A 1 113 ? 18.703 12.683 -8.395 1.00 55.47 113 ALA A CA 1
ATOM 844 C C . ALA A 1 113 ? 19.728 13.562 -9.113 1.00 55.47 113 ALA A C 1
ATOM 846 O O . ALA A 1 113 ? 19.716 14.786 -8.984 1.00 55.47 113 ALA A O 1
ATOM 847 N N . ASN A 1 114 ? 20.582 12.962 -9.937 1.00 57.78 114 ASN A N 1
ATOM 848 C CA . ASN A 1 114 ? 21.445 13.742 -10.829 1.00 57.78 114 ASN A CA 1
ATOM 849 C C . ASN A 1 114 ? 20.687 14.314 -12.043 1.00 57.78 114 ASN A C 1
ATOM 851 O O . ASN A 1 114 ? 21.297 14.943 -12.902 1.00 57.78 114 ASN A O 1
ATOM 855 N N . ASN A 1 115 ? 19.366 14.113 -12.123 1.00 61.25 115 ASN A N 1
ATOM 856 C CA . ASN A 1 115 ? 18.521 14.627 -13.192 1.00 61.25 115 ASN A CA 1
ATOM 857 C C . ASN A 1 115 ? 17.288 15.352 -12.625 1.00 61.25 115 ASN A C 1
ATOM 859 O O . ASN A 1 115 ? 16.354 14.726 -12.121 1.00 61.25 115 ASN A O 1
ATOM 863 N N . THR A 1 116 ? 17.276 16.679 -12.743 1.00 63.94 116 THR A N 1
ATOM 864 C CA . THR A 1 116 ? 16.192 17.563 -12.286 1.00 63.94 116 THR A CA 1
ATOM 865 C C . THR A 1 116 ? 14.856 17.292 -12.977 1.00 63.94 116 THR A C 1
ATOM 867 O O . THR A 1 116 ? 13.810 17.518 -12.375 1.00 63.94 116 THR A O 1
ATOM 870 N N . GLU A 1 117 ? 14.859 16.752 -14.196 1.00 64.12 117 GLU A N 1
ATOM 871 C CA . GLU A 1 117 ? 13.629 16.403 -14.920 1.00 64.12 117 GLU A CA 1
ATOM 872 C C . GLU A 1 117 ? 12.908 15.192 -14.317 1.00 64.12 117 GLU A C 1
ATOM 874 O O . GLU A 1 117 ? 11.685 15.098 -14.396 1.00 64.12 117 GLU A O 1
ATOM 879 N N . ILE A 1 118 ? 13.644 14.279 -13.675 1.00 64.19 118 ILE A N 1
ATOM 880 C CA . ILE A 1 118 ? 13.054 13.136 -12.964 1.00 64.19 118 ILE A CA 1
ATOM 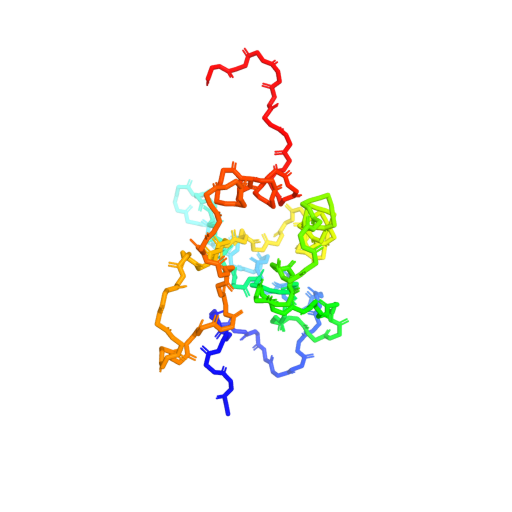881 C C . ILE A 1 118 ? 12.454 13.608 -11.636 1.00 64.19 118 ILE A C 1
ATOM 883 O O . ILE A 1 118 ? 11.342 13.219 -11.294 1.00 64.19 118 ILE A O 1
ATOM 887 N N . VAL A 1 119 ? 13.137 14.520 -10.938 1.00 63.84 119 VAL A N 1
ATOM 888 C CA . VAL A 1 119 ? 12.645 15.116 -9.684 1.00 63.84 119 VAL A CA 1
ATOM 889 C C . VAL A 1 119 ? 11.335 15.880 -9.901 1.00 63.84 119 VAL A C 1
ATOM 891 O O . VAL A 1 119 ? 10.423 15.757 -9.094 1.00 63.84 119 VAL A O 1
ATOM 894 N N . LYS A 1 120 ? 11.189 16.602 -11.021 1.00 66.38 120 LYS A N 1
ATOM 895 C CA . LYS A 1 120 ? 9.929 17.284 -11.382 1.00 66.38 120 LYS A CA 1
ATOM 896 C C . LYS A 1 120 ? 8.755 16.330 -11.621 1.00 66.38 120 LYS A C 1
ATOM 898 O O . LYS A 1 120 ? 7.607 16.744 -11.543 1.00 66.38 120 LYS A O 1
ATOM 903 N N . LYS A 1 121 ? 9.033 15.072 -11.964 1.00 67.56 121 LYS A N 1
ATOM 904 C CA . LYS A 1 121 ? 8.025 14.042 -12.252 1.00 67.56 121 LYS A CA 1
ATOM 905 C C . LYS A 1 121 ? 7.712 13.161 -11.043 1.00 67.56 121 LYS A C 1
ATOM 907 O O . LYS A 1 121 ? 6.924 12.227 -11.169 1.00 67.56 121 LYS A O 1
ATOM 912 N N . ASN A 1 122 ? 8.306 13.455 -9.888 1.00 65.25 122 ASN A N 1
ATOM 913 C CA . ASN A 1 122 ? 8.184 12.636 -8.687 1.00 65.25 122 ASN A CA 1
ATOM 914 C C . ASN A 1 122 ? 6.761 12.628 -8.091 1.00 65.25 122 ASN A C 1
ATOM 916 O O . ASN A 1 122 ? 6.433 11.744 -7.311 1.00 65.25 122 ASN A O 1
ATOM 920 N N . ASP A 1 123 ? 5.897 13.553 -8.518 1.00 65.62 123 ASP A N 1
ATOM 921 C CA . ASP A 1 123 ? 4.493 13.623 -8.096 1.00 65.62 123 ASP A CA 1
ATOM 922 C C . ASP A 1 123 ? 3.603 12.573 -8.797 1.00 65.62 123 ASP A C 1
ATOM 924 O O . ASP A 1 123 ? 2.520 12.236 -8.320 1.00 65.62 123 ASP A O 1
ATOM 928 N N . LEU A 1 124 ? 4.042 12.018 -9.935 1.00 66.19 124 LEU A N 1
ATOM 929 C CA . LEU A 1 124 ? 3.283 11.031 -10.722 1.00 66.19 124 LEU A CA 1
ATOM 930 C C . LEU A 1 124 ? 2.902 9.753 -9.955 1.00 66.19 124 LEU A C 1
ATOM 932 O O . LEU A 1 124 ? 1.746 9.336 -10.050 1.00 66.19 124 LEU A O 1
ATOM 936 N N . PRO A 1 125 ? 3.803 9.127 -9.181 1.00 68.38 125 PRO A N 1
ATOM 937 C CA . PRO A 1 125 ? 3.429 8.033 -8.286 1.00 68.38 125 PRO A CA 1
ATOM 938 C C . PRO A 1 125 ? 2.398 8.436 -7.223 1.00 68.38 125 PRO A C 1
ATOM 940 O O . PRO A 1 125 ? 1.508 7.637 -6.932 1.00 68.38 125 PRO A O 1
ATOM 943 N N . CYS A 1 126 ? 2.444 9.668 -6.700 1.00 70.62 126 CYS A N 1
ATOM 944 C CA . CYS A 1 126 ? 1.422 10.168 -5.773 1.00 70.62 126 CYS A CA 1
ATOM 945 C C . CYS A 1 126 ? 0.043 10.203 -6.446 1.00 70.62 126 CYS A C 1
ATOM 947 O O . CYS A 1 126 ? -0.938 9.767 -5.848 1.00 70.62 126 CY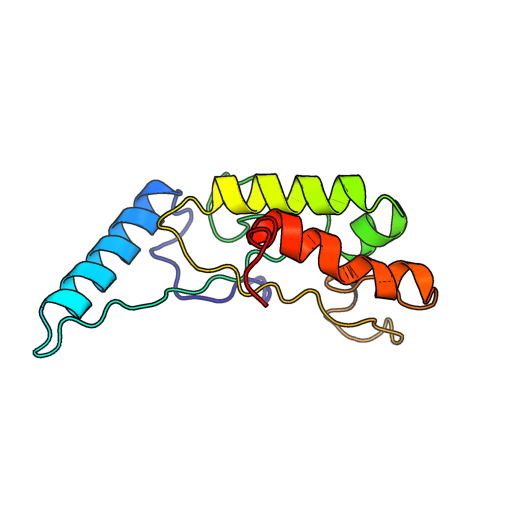S A O 1
ATOM 949 N N . TYR A 1 127 ? -0.035 10.625 -7.713 1.00 72.19 127 TYR A N 1
ATOM 950 C CA . TYR A 1 127 ? -1.281 10.570 -8.488 1.00 72.19 127 TYR A CA 1
ATOM 951 C C . TYR A 1 127 ? -1.756 9.141 -8.779 1.00 72.19 127 TYR A C 1
ATOM 953 O O . TYR A 1 127 ? -2.961 8.918 -8.877 1.00 72.19 127 TYR A O 1
ATOM 961 N N . GLY A 1 128 ? -0.842 8.175 -8.910 1.00 72.81 128 GLY A N 1
ATOM 962 C CA . GLY A 1 128 ? -1.204 6.760 -9.028 1.00 72.81 128 GLY A CA 1
ATOM 963 C C . GLY A 1 128 ? -1.802 6.199 -7.734 1.00 72.81 128 GLY A C 1
ATOM 964 O O . GLY A 1 128 ? -2.789 5.471 -7.777 1.00 72.81 128 GLY A O 1
ATOM 965 N N . LEU A 1 129 ? -1.241 6.583 -6.582 1.00 72.62 129 LEU A N 1
ATOM 966 C CA . LEU A 1 129 ? -1.679 6.111 -5.265 1.00 72.62 129 LEU A CA 1
ATOM 967 C C . LEU A 1 129 ? -2.965 6.790 -4.766 1.00 72.62 129 LEU A C 1
ATOM 969 O O . LEU A 1 129 ? -3.860 6.127 -4.250 1.00 72.62 129 LEU A O 1
ATOM 973 N N . GLN A 1 130 ? -3.047 8.116 -4.891 1.00 74.31 130 GLN A N 1
ATOM 974 C CA . GLN A 1 130 ? -4.136 8.936 -4.341 1.00 74.31 130 GLN A CA 1
ATOM 975 C C . GLN A 1 130 ? -5.255 9.213 -5.353 1.00 74.31 130 GLN A C 1
ATOM 977 O O . GLN A 1 130 ? -6.335 9.666 -4.973 1.00 74.31 130 GLN A O 1
ATOM 982 N N . GLY A 1 131 ? -5.007 8.947 -6.636 1.00 72.25 131 GLY A N 1
ATOM 983 C CA . GLY A 1 131 ? -5.860 9.383 -7.733 1.00 72.25 131 GLY A CA 1
ATOM 984 C C . GLY A 1 131 ? -5.580 10.824 -8.167 1.00 72.25 131 GLY A C 1
ATOM 985 O O . GLY A 1 131 ? -4.842 11.583 -7.535 1.00 72.25 131 GLY A O 1
ATOM 986 N N . GLN A 1 132 ? -6.177 11.204 -9.296 1.00 72.12 132 GLN A N 1
ATOM 987 C CA . GLN A 1 132 ? -6.120 12.577 -9.792 1.00 72.12 132 GLN A CA 1
ATOM 988 C C . GLN A 1 132 ? -6.954 13.502 -8.891 1.00 72.12 132 GLN A C 1
ATOM 990 O O . GLN A 1 132 ? -8.053 13.112 -8.479 1.00 72.12 132 GLN A O 1
ATOM 995 N N . PRO A 1 133 ? -6.490 14.734 -8.623 1.00 66.31 133 PRO A N 1
ATOM 996 C CA . PRO A 1 133 ? -7.309 15.726 -7.944 1.00 66.31 133 PRO A CA 1
ATOM 997 C C . PRO A 1 133 ? -8.602 15.980 -8.731 1.00 66.31 133 PRO A C 1
ATOM 999 O O . PRO A 1 133 ? -8.622 15.981 -9.966 1.00 66.31 133 PRO A O 1
ATOM 1002 N N . LEU A 1 134 ? -9.703 16.183 -8.007 1.00 62.28 134 LEU A N 1
ATOM 1003 C CA . LEU A 1 134 ? -10.998 16.483 -8.612 1.00 62.28 134 LEU A CA 1
ATOM 1004 C C . LEU A 1 134 ? -10.911 17.820 -9.360 1.00 62.28 134 LEU A C 1
ATOM 1006 O O . LEU A 1 134 ? -10.511 18.836 -8.794 1.00 62.28 134 LEU A O 1
ATOM 1010 N N . LYS A 1 135 ? -11.294 17.832 -10.643 1.00 54.31 135 LYS A N 1
ATOM 1011 C CA . LYS A 1 135 ? -11.309 19.064 -11.444 1.00 54.31 135 LYS A CA 1
ATOM 1012 C C . LYS A 1 135 ? -12.234 20.100 -10.795 1.00 54.31 135 LYS A C 1
ATOM 1014 O O . LYS A 1 135 ? -13.435 19.864 -10.705 1.00 54.31 135 LYS A O 1
ATOM 1019 N N . GLY A 1 136 ? -11.682 21.257 -10.426 1.00 51.41 136 GLY A N 1
ATOM 1020 C CA . GLY A 1 136 ? -12.450 22.428 -9.986 1.00 51.41 136 GLY A CA 1
ATOM 1021 C C . GLY A 1 136 ? -12.476 22.693 -8.479 1.00 51.41 136 GLY A C 1
ATOM 1022 O O . GLY A 1 136 ? -13.212 23.579 -8.056 1.00 51.41 136 GLY A O 1
ATOM 1023 N N . ILE A 1 137 ? -11.685 21.976 -7.680 1.00 51.06 137 ILE A N 1
ATOM 1024 C CA . ILE A 1 137 ? -11.433 22.329 -6.276 1.00 51.06 137 ILE A CA 1
ATOM 1025 C C . ILE A 1 137 ? -10.014 22.923 -6.217 1.00 51.06 137 ILE A C 1
ATOM 1027 O O . ILE A 1 137 ? -9.104 22.260 -6.720 1.00 51.06 137 ILE A O 1
ATOM 1031 N N . PRO A 1 138 ? -9.840 24.173 -5.738 1.00 44.66 138 PRO A N 1
ATOM 1032 C CA . PRO A 1 138 ? -8.532 24.825 -5.661 1.00 44.66 138 PRO A CA 1
ATOM 1033 C C . PRO A 1 138 ? -7.550 24.087 -4.746 1.00 44.66 138 PRO A C 1
ATOM 1035 O O . PRO A 1 138 ? -8.011 23.437 -3.779 1.00 44.66 138 PRO A O 1
#

Solvent-accessible surface area (backbone atoms only — not comparable to full-atom values): 8157 Å² total;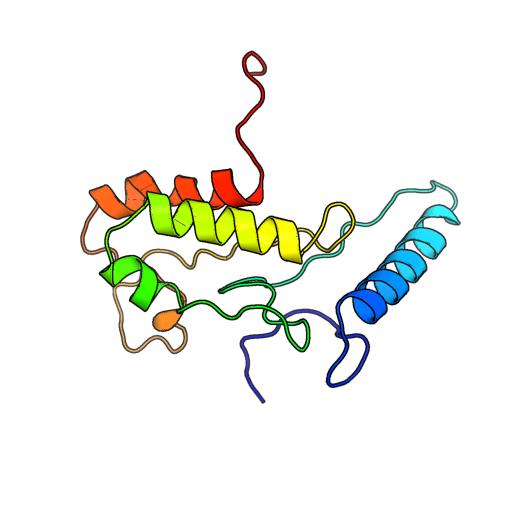 per-residue (Å²): 136,76,94,72,69,58,68,91,67,92,56,88,78,38,35,68,65,55,53,49,54,54,50,52,52,53,38,52,59,31,44,70,41,100,80,41,58,73,75,86,52,64,34,47,45,71,32,23,38,63,82,34,45,89,50,65,72,51,70,42,33,35,58,49,46,71,66,72,45,60,68,60,46,16,51,51,20,36,52,28,36,60,72,41,38,98,83,44,50,50,66,57,77,66,72,37,69,61,47,89,55,79,86,46,95,61,44,52,50,10,35,70,52,93,41,69,73,58,64,74,50,60,59,41,35,53,36,25,49,75,44,74,80,68,91,90,65,135

Foldseek 3Di:
DDPQWDDDDQDPQAAPVSQLVVQVVQQVVCCPDPVRDGDAAETACLQAPVSHHPTDGHFAQQVVLVVVDLVVLLQSLQSSLVRQNPSGHDYPHCQPPADPDPPPPCPSNYRHPPDVVVVVSPCSSVCSNVNDPDPPDD

Secondary structure (DSSP, 8-state):
--TT--S--SSTT--HHHHHHHHHHHHHHHHTSTT-PPP--EE--BTBSTTSTT---PPPHHHHHHHT-HHHHHHHHHHHHHHH-TTS-EE----B-----TTSTTGGGB---S-HHHHTTTTHHHHHHH-PPPTT--

Radius of gyration: 16.72 Å; Cα contacts (8 Å, |Δi|>4): 179; chains: 1; bounding box: 44×39×40 Å

Mean predicted aligned error: 8.63 Å

Sequence (138 aa):
ESTERGGSKPFENAKSADWADMIDGFQKAALETRLGIPIIYGVDAVHGNNNVYGATIFPHNIGLGATRDADLVRKIGEVTALELGRRGPLCICSMCCSLRDAQMGKCYESIIANNTEIVKKNDLPCYGLQGQPLKGIP

pLDDT: mean 74.59, std 14.66, range [27.8, 96.88]

Organism: NCBI:txid2727405